Protein AF-A0AA39IX24-F1 (afdb_monomer_lite)

Secondary structure (DSSP, 8-state):
-------GGG---HHHHHHHHH--TTSEEE----S-HHHHHHHHHHHHTT-TT--EEEESS--HHHHHHS--SS--EEEE--S---HHHHHHHHHHHHT-SS--EEE-TT---TT-----------------------------------

pLDDT: mean 70.5, std 15.77, range [39.84, 93.62]

Radius of gyration: 31.94 Å; chains: 1; bounding box: 81×45×79 Å

Foldseek 3Di:
DDPDPDPPPPCPDPVVVVVVQVVCPPLEGEDPPDPDPVCCLPVLL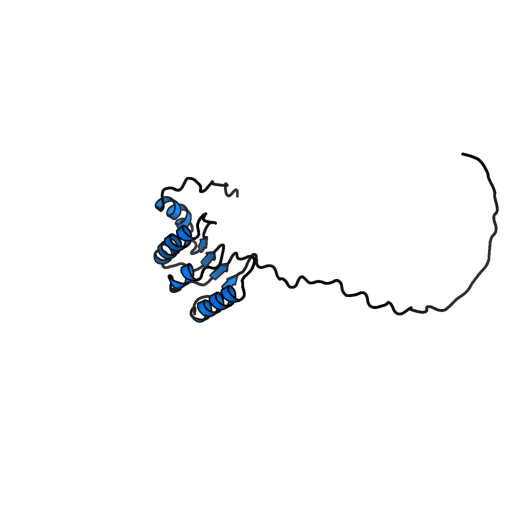VVLVVSLQRAEYEELADDLSSLVSDPDPRHAYYEHQDLDADPVNVVSVVVSVVSPPRHNYYHHPNHDPPVPPPPPPPPDPDDPPDDDDDDDDDDDDDDDDDDDDD

Organism: NCBI:txid47425

Sequence (150 aa):
MLYGDLEMRDVRNPDALWIFLITSLTHTFCVPAWPSAQTRAYLIPRVLVRVDNLRSLTLPSFDLHILRHDSAFGLRHIAVGNTCLSGQTEAELLTWLDGQTNVMSLQFPFLLDDNDDASPPTPLPATPTRTRLLSADSGHLHAYRSHSTP

Structure (mmCIF, N/CA/C/O backbone):
data_AF-A0AA39IX24-F1
#
_entry.id   AF-A0AA39IX24-F1
#
loop_
_atom_site.group_PDB
_atom_site.id
_atom_site.type_symbol
_atom_site.label_atom_id
_atom_site.label_alt_id
_atom_site.label_comp_id
_atom_site.label_asym_id
_atom_site.label_entity_id
_atom_site.label_seq_id
_atom_site.pdbx_PDB_ins_code
_atom_site.Cartn_x
_atom_site.Cartn_y
_atom_site.Cartn_z
_atom_site.occupancy
_atom_site.B_iso_or_equiv
_atom_site.auth_seq_id
_atom_site.auth_comp_id
_atom_site.auth_asym_id
_atom_site.auth_atom_id
_atom_site.pdbx_PDB_model_num
ATOM 1 N N . MET A 1 1 ? 24.951 -5.436 -9.336 1.00 41.00 1 MET A N 1
ATOM 2 C CA . MET A 1 1 ? 23.869 -5.254 -10.327 1.00 41.00 1 MET A CA 1
ATOM 3 C C . MET A 1 1 ? 23.495 -3.785 -10.320 1.00 41.00 1 MET A C 1
ATOM 5 O O . MET A 1 1 ? 23.034 -3.306 -9.296 1.00 41.00 1 MET A O 1
ATOM 9 N N . LEU A 1 2 ? 23.803 -3.067 -11.398 1.00 39.84 2 LEU A N 1
ATOM 10 C CA . LEU A 1 2 ? 23.563 -1.631 -11.536 1.00 39.84 2 LEU A CA 1
ATOM 11 C C . LEU A 1 2 ? 22.116 -1.414 -11.996 1.00 39.84 2 LEU A C 1
ATOM 13 O O . LEU A 1 2 ? 21.795 -1.718 -13.142 1.00 39.84 2 LEU A O 1
ATOM 17 N N . TYR A 1 3 ? 21.249 -0.922 -11.110 1.00 40.16 3 TYR A N 1
ATOM 18 C CA . TYR A 1 3 ? 19.983 -0.317 -11.521 1.00 40.16 3 TYR A CA 1
ATOM 19 C C . TYR A 1 3 ? 20.323 1.089 -12.018 1.00 40.16 3 TYR A C 1
ATOM 21 O O . TYR A 1 3 ? 20.669 1.964 -11.228 1.00 40.16 3 TYR A O 1
ATOM 29 N N . GLY A 1 4 ? 20.361 1.249 -13.340 1.00 43.81 4 GLY A N 1
ATOM 30 C CA . GLY A 1 4 ? 20.637 2.525 -13.985 1.00 43.81 4 GLY A CA 1
ATOM 31 C C . GLY A 1 4 ? 19.548 3.538 -13.657 1.00 43.81 4 GLY A C 1
ATOM 32 O O . GLY A 1 4 ? 18.360 3.247 -13.794 1.00 43.81 4 GLY A O 1
ATOM 33 N N . ASP A 1 5 ? 19.995 4.710 -13.227 1.00 47.16 5 ASP A N 1
ATOM 34 C CA . ASP A 1 5 ? 19.241 5.946 -13.058 1.00 47.16 5 ASP A CA 1
ATOM 35 C C . ASP A 1 5 ? 18.651 6.378 -14.414 1.00 47.16 5 ASP A C 1
ATOM 37 O O . ASP A 1 5 ? 19.246 7.130 -15.181 1.00 47.16 5 ASP A O 1
ATOM 41 N N . LEU A 1 6 ? 17.517 5.780 -14.782 1.00 48.50 6 LEU A N 1
ATOM 42 C CA . LEU A 1 6 ? 16.725 6.171 -15.942 1.00 48.50 6 LEU A CA 1
ATOM 43 C C . LEU A 1 6 ? 15.836 7.337 -15.515 1.00 48.50 6 LEU A C 1
ATOM 45 O O . LEU A 1 6 ? 14.823 7.143 -14.841 1.00 48.50 6 LEU A O 1
ATOM 49 N N . GLU A 1 7 ? 16.221 8.550 -15.915 1.00 51.12 7 GLU A N 1
ATOM 50 C CA . GLU A 1 7 ? 15.395 9.748 -15.778 1.00 51.12 7 GLU A CA 1
ATOM 51 C C . GLU A 1 7 ? 13.989 9.484 -16.346 1.00 51.12 7 GLU A C 1
ATOM 53 O O . GLU A 1 7 ? 13.764 9.467 -17.555 1.00 51.12 7 GLU A O 1
ATOM 58 N N . MET A 1 8 ? 13.001 9.328 -15.459 1.00 53.22 8 MET A N 1
ATOM 59 C CA . MET A 1 8 ? 11.577 9.136 -15.784 1.00 53.22 8 MET A CA 1
ATOM 60 C C . MET A 1 8 ? 10.916 10.358 -16.458 1.00 53.22 8 MET A C 1
ATOM 62 O O . MET A 1 8 ? 9.691 10.424 -16.568 1.00 53.22 8 MET A O 1
ATOM 66 N N . ARG A 1 9 ? 11.692 11.353 -16.899 1.00 52.53 9 ARG A N 1
ATOM 67 C CA . ARG A 1 9 ? 11.169 12.636 -17.388 1.00 52.53 9 ARG A CA 1
ATOM 68 C C . ARG A 1 9 ? 10.554 12.562 -18.785 1.00 52.53 9 ARG A C 1
ATOM 70 O O . ARG A 1 9 ? 9.819 13.475 -19.144 1.00 52.53 9 ARG A O 1
ATOM 77 N N . ASP A 1 10 ? 10.782 11.473 -19.520 1.00 50.34 10 ASP A N 1
ATOM 78 C CA . ASP A 1 10 ? 10.373 11.351 -20.926 1.00 50.34 10 ASP A CA 1
ATOM 79 C C . ASP A 1 10 ? 9.282 10.298 -21.196 1.00 50.34 10 ASP A C 1
ATOM 81 O O . ASP A 1 10 ? 8.996 9.942 -22.342 1.00 50.34 10 ASP A O 1
ATOM 85 N N . VAL A 1 11 ? 8.609 9.787 -20.156 1.00 50.78 11 VAL A N 1
ATOM 86 C CA . VAL A 1 11 ? 7.554 8.778 -20.344 1.00 50.78 11 VAL A CA 1
ATOM 87 C C . VAL A 1 11 ? 6.211 9.446 -20.643 1.00 50.78 11 VAL A C 1
ATOM 89 O O . VAL A 1 11 ? 5.282 9.459 -19.841 1.00 50.78 11 VAL A O 1
ATOM 92 N N . ARG A 1 12 ? 6.103 10.012 -21.849 1.00 57.78 12 ARG A N 1
ATOM 93 C CA . ARG A 1 12 ? 4.846 10.550 -22.403 1.00 57.78 12 ARG A CA 1
ATOM 94 C C . ARG A 1 12 ? 3.854 9.454 -22.809 1.00 57.78 12 ARG A C 1
ATOM 96 O O . ARG A 1 12 ? 2.710 9.757 -23.136 1.00 57.78 12 ARG A O 1
ATOM 103 N N . ASN A 1 13 ? 4.295 8.196 -22.805 1.00 62.28 13 ASN A N 1
ATOM 104 C CA . ASN A 1 13 ? 3.484 7.043 -23.154 1.00 62.28 13 ASN A CA 1
ATOM 105 C C . ASN A 1 13 ? 3.095 6.254 -21.888 1.00 62.28 13 ASN A C 1
ATOM 107 O O . ASN A 1 13 ? 3.950 5.552 -21.337 1.00 62.28 13 ASN A O 1
ATOM 111 N N . PRO A 1 14 ? 1.829 6.318 -21.434 1.00 58.34 14 PRO A N 1
ATOM 112 C CA . PRO A 1 14 ? 1.380 5.556 -20.276 1.00 58.34 14 PRO A CA 1
ATOM 113 C C . PRO A 1 14 ? 1.538 4.047 -20.482 1.00 58.34 14 PRO A C 1
ATOM 115 O O . PRO A 1 14 ? 1.722 3.356 -19.489 1.00 58.34 14 PRO A O 1
ATOM 118 N N . ASP A 1 15 ? 1.554 3.547 -21.725 1.00 55.47 15 ASP A N 1
ATOM 119 C CA . ASP A 1 15 ? 1.726 2.126 -22.054 1.00 55.47 15 ASP A CA 1
ATOM 120 C C . ASP A 1 15 ? 3.161 1.622 -21.809 1.00 55.47 15 ASP A C 1
ATOM 122 O O . ASP A 1 15 ? 3.362 0.461 -21.460 1.00 55.47 15 ASP A O 1
ATOM 126 N N . ALA A 1 16 ? 4.172 2.494 -21.896 1.00 58.00 16 ALA A N 1
ATOM 127 C CA . ALA A 1 16 ? 5.566 2.121 -21.631 1.00 58.00 16 ALA A CA 1
ATOM 128 C C . ALA A 1 16 ? 5.842 1.899 -20.131 1.00 58.00 16 ALA A C 1
ATOM 130 O O . ALA A 1 16 ? 6.659 1.048 -19.774 1.00 58.00 16 ALA A O 1
ATOM 131 N N . LEU A 1 17 ? 5.111 2.596 -19.247 1.00 60.16 17 LEU A N 1
ATOM 132 C CA . LEU A 1 17 ? 5.154 2.356 -17.798 1.00 60.16 17 LEU A CA 1
ATOM 133 C C . LEU A 1 17 ? 4.673 0.946 -17.434 1.00 60.16 17 LEU A C 1
ATOM 135 O O . LEU A 1 17 ? 5.161 0.385 -16.458 1.00 60.16 17 LEU A O 1
ATOM 139 N N . TRP A 1 18 ? 3.779 0.342 -18.228 1.00 54.44 18 TRP A N 1
ATOM 140 C CA . TRP A 1 18 ? 3.316 -1.031 -17.995 1.00 54.44 18 TRP A CA 1
ATOM 141 C C . TRP A 1 18 ? 4.409 -2.067 -18.230 1.00 54.44 18 TRP A C 1
ATOM 143 O O . TRP A 1 18 ? 4.451 -3.068 -17.520 1.00 54.44 18 TRP A O 1
ATOM 153 N N . ILE A 1 19 ? 5.307 -1.834 -19.190 1.00 53.41 19 ILE A N 1
ATOM 154 C CA . ILE A 1 19 ? 6.358 -2.800 -19.536 1.00 53.41 19 ILE A CA 1
ATOM 155 C C . ILE A 1 19 ? 7.349 -2.942 -18.375 1.00 53.41 19 ILE A C 1
ATOM 157 O O . ILE A 1 19 ? 7.743 -4.057 -18.053 1.00 53.41 19 ILE A O 1
ATOM 161 N N . PHE A 1 20 ? 7.672 -1.851 -17.673 1.00 52.66 20 PHE A N 1
ATOM 162 C CA . PHE A 1 20 ? 8.534 -1.903 -16.484 1.00 52.66 20 PHE A CA 1
ATOM 163 C C . PHE A 1 20 ? 7.855 -2.538 -15.258 1.00 52.66 20 PHE A C 1
ATOM 165 O O . PHE A 1 20 ? 8.521 -3.040 -14.357 1.00 52.66 20 PHE A O 1
ATOM 172 N N . LEU A 1 21 ? 6.524 -2.514 -15.226 1.00 55.28 21 LEU A N 1
ATOM 173 C CA . LEU A 1 21 ? 5.701 -2.988 -14.115 1.00 55.28 21 LEU A CA 1
ATOM 174 C C . LEU A 1 21 ? 5.364 -4.484 -14.223 1.00 55.28 21 LEU A C 1
ATOM 176 O O . LEU A 1 21 ? 5.272 -5.170 -13.209 1.00 55.28 21 LEU A O 1
ATOM 180 N N . ILE A 1 22 ? 5.186 -4.991 -15.449 1.00 51.12 22 ILE A N 1
ATOM 181 C CA . ILE A 1 22 ? 4.739 -6.365 -15.736 1.00 51.12 22 ILE A CA 1
ATOM 182 C C . ILE A 1 22 ? 5.909 -7.359 -15.840 1.00 51.12 22 ILE A C 1
ATOM 184 O O . ILE A 1 22 ? 5.704 -8.561 -15.689 1.00 51.12 22 ILE A O 1
ATOM 188 N N . THR A 1 23 ? 7.156 -6.913 -16.033 1.00 46.69 23 THR A N 1
ATOM 189 C CA . THR A 1 23 ? 8.306 -7.840 -16.136 1.00 46.69 23 THR A CA 1
ATOM 190 C C . THR A 1 23 ? 8.620 -8.597 -14.841 1.00 46.69 23 THR A C 1
ATOM 192 O O . THR A 1 23 ? 9.385 -9.562 -14.858 1.00 46.69 23 THR A O 1
ATOM 195 N N . SER A 1 24 ? 8.004 -8.218 -13.723 1.00 49.62 24 SER A N 1
ATOM 196 C CA . SER A 1 24 ? 8.072 -8.954 -12.465 1.00 49.62 24 SER A CA 1
ATOM 197 C C . SER A 1 24 ? 7.052 -10.096 -12.471 1.00 49.62 24 SER A C 1
ATOM 199 O O . SER A 1 24 ? 5.969 -9.984 -11.901 1.00 49.62 24 SER A O 1
ATOM 201 N N . LEU A 1 25 ? 7.418 -11.242 -13.049 1.00 52.19 25 LEU A N 1
ATOM 202 C CA . LEU A 1 25 ? 6.710 -12.538 -12.965 1.00 52.19 25 LEU A CA 1
ATOM 203 C C . LEU A 1 25 ? 6.498 -13.048 -11.504 1.00 52.19 25 LEU A C 1
ATOM 205 O O . LEU A 1 25 ? 6.159 -14.203 -11.263 1.00 52.19 25 LEU A O 1
ATOM 209 N N . THR A 1 26 ? 6.740 -12.216 -10.493 1.00 56.06 26 THR A N 1
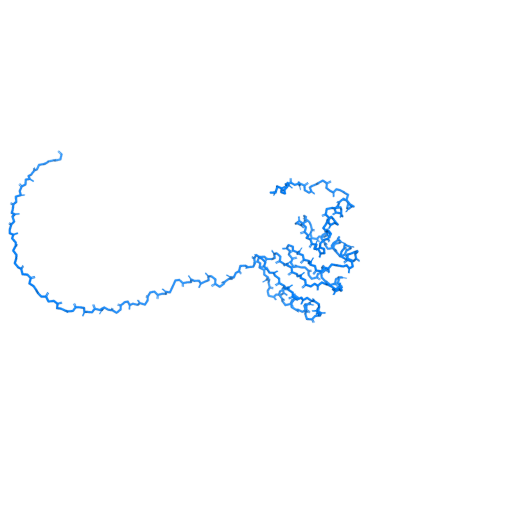ATOM 210 C CA . THR A 1 26 ? 6.945 -12.556 -9.079 1.00 56.06 26 THR A CA 1
ATOM 211 C C . THR A 1 26 ? 5.891 -11.960 -8.142 1.00 56.06 26 THR A C 1
ATOM 213 O O . THR A 1 26 ? 6.156 -11.784 -6.955 1.00 56.06 26 THR A O 1
ATOM 216 N N . HIS A 1 27 ? 4.671 -11.696 -8.628 1.00 69.19 27 HIS A N 1
ATOM 217 C CA . HIS A 1 27 ? 3.517 -11.289 -7.797 1.00 69.19 27 HIS A C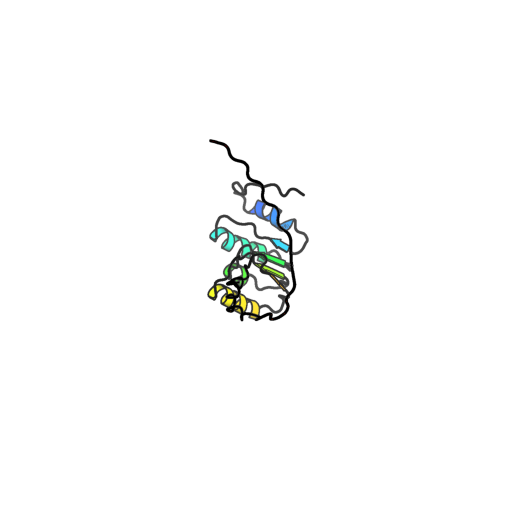A 1
ATOM 218 C C . HIS A 1 27 ? 3.759 -10.031 -6.940 1.00 69.19 27 HIS A C 1
ATOM 220 O O . HIS A 1 27 ? 3.072 -9.823 -5.937 1.00 69.19 27 HIS A O 1
ATOM 226 N N . THR A 1 28 ? 4.759 -9.226 -7.309 1.00 70.94 28 THR A N 1
ATOM 227 C CA . THR A 1 28 ? 5.244 -8.096 -6.521 1.00 70.94 28 THR A CA 1
ATOM 228 C C . THR A 1 28 ? 5.165 -6.836 -7.357 1.00 70.94 28 THR A C 1
ATOM 230 O O . THR A 1 28 ? 5.788 -6.744 -8.414 1.00 70.94 28 THR A O 1
ATOM 233 N N . PHE A 1 29 ? 4.402 -5.869 -6.864 1.00 76.94 29 PHE A N 1
ATOM 234 C CA . PHE A 1 29 ? 4.226 -4.576 -7.498 1.00 76.94 29 PHE A CA 1
ATOM 235 C C . PHE A 1 29 ? 4.947 -3.504 -6.689 1.00 76.94 29 PHE A C 1
ATOM 237 O O . PHE A 1 29 ? 4.609 -3.258 -5.529 1.00 76.94 29 PHE A O 1
ATOM 244 N N . CYS A 1 30 ? 5.937 -2.868 -7.311 1.00 75.38 30 CYS A N 1
ATOM 245 C CA . CYS A 1 30 ? 6.647 -1.733 -6.740 1.00 75.38 30 CYS A CA 1
ATOM 246 C C . CYS A 1 30 ? 6.219 -0.468 -7.477 1.00 75.38 30 CYS A C 1
ATOM 248 O O . CYS A 1 30 ? 6.400 -0.368 -8.690 1.00 75.38 30 CYS A O 1
ATOM 250 N N . VAL A 1 31 ? 5.674 0.502 -6.746 1.00 69.12 31 VAL A N 1
ATOM 251 C CA . VAL A 1 31 ? 5.329 1.814 -7.304 1.00 69.12 31 VAL A CA 1
ATOM 252 C C . VAL A 1 31 ? 6.579 2.699 -7.278 1.00 69.12 31 VAL A C 1
ATOM 254 O O . VAL A 1 31 ? 7.071 2.993 -6.186 1.00 69.12 31 VAL A O 1
ATOM 257 N N . PRO A 1 32 ? 7.108 3.150 -8.435 1.00 69.62 32 PRO A N 1
ATOM 258 C CA . PRO A 1 32 ? 8.188 4.131 -8.446 1.00 69.62 32 PRO A CA 1
ATOM 259 C C . PRO A 1 32 ? 7.749 5.431 -7.754 1.00 69.62 32 PRO A C 1
ATOM 261 O O . PRO A 1 32 ? 6.558 5.729 -7.659 1.00 69.62 32 PRO A O 1
ATOM 264 N N . ALA A 1 33 ? 8.696 6.261 -7.318 1.00 65.44 33 ALA A N 1
ATOM 265 C CA . ALA A 1 33 ? 8.378 7.609 -6.851 1.00 65.44 33 ALA A CA 1
ATOM 266 C C . ALA A 1 33 ? 7.873 8.459 -8.036 1.00 65.44 33 ALA A C 1
ATOM 268 O O . ALA A 1 33 ? 8.658 8.984 -8.821 1.00 65.44 33 ALA A O 1
ATOM 269 N N . TRP A 1 34 ? 6.552 8.526 -8.224 1.00 67.44 34 TRP A N 1
ATOM 270 C CA . TRP A 1 34 ? 5.945 9.260 -9.337 1.00 67.44 34 TRP A CA 1
ATOM 271 C C . TRP A 1 34 ? 5.826 10.750 -9.010 1.00 67.44 34 TRP A C 1
ATOM 273 O O . TRP A 1 34 ? 5.472 11.095 -7.881 1.00 67.44 34 TRP A O 1
ATOM 283 N N . PRO A 1 35 ? 6.048 11.639 -9.995 1.00 64.06 35 PRO A N 1
ATOM 284 C CA . PRO A 1 35 ? 6.168 13.076 -9.756 1.00 64.06 35 PRO A CA 1
ATOM 285 C C . PRO A 1 35 ? 4.860 13.770 -9.350 1.00 64.06 35 PRO A C 1
ATOM 287 O O . PRO A 1 35 ? 4.909 14.896 -8.866 1.00 64.06 35 PRO A O 1
ATOM 290 N N . SER A 1 36 ? 3.689 13.142 -9.526 1.00 77.25 36 SER A N 1
ATOM 291 C CA . SER A 1 36 ? 2.412 13.737 -9.114 1.00 77.25 36 SER A CA 1
ATOM 292 C C . SER A 1 36 ? 1.490 12.737 -8.412 1.00 77.25 36 SER A C 1
ATOM 294 O O . SER A 1 36 ? 1.309 11.601 -8.863 1.00 77.25 36 SER A O 1
ATOM 296 N N . ALA A 1 37 ? 0.857 13.191 -7.325 1.00 70.38 37 ALA A N 1
ATOM 297 C CA . ALA A 1 37 ? -0.176 12.443 -6.607 1.00 70.38 37 ALA A CA 1
ATOM 298 C C . ALA A 1 37 ? -1.386 12.126 -7.502 1.00 70.38 37 ALA A C 1
ATOM 300 O O . ALA A 1 37 ? -1.970 11.051 -7.411 1.00 70.38 37 ALA A O 1
ATOM 301 N N . GLN A 1 38 ? -1.714 13.026 -8.432 1.00 74.81 38 GLN A N 1
ATOM 302 C CA . GLN A 1 38 ? -2.833 12.863 -9.357 1.00 74.81 38 GLN A CA 1
ATOM 303 C C . GLN A 1 38 ? -2.592 11.706 -10.338 1.00 74.81 38 GLN A C 1
ATOM 305 O O . GLN A 1 38 ? -3.481 10.896 -10.599 1.00 74.81 38 GLN A O 1
ATOM 310 N N . THR A 1 39 ? -1.356 11.577 -10.823 1.00 74.62 39 THR A N 1
ATOM 311 C CA . THR A 1 39 ? -0.939 10.482 -11.706 1.00 74.62 39 THR A CA 1
ATOM 312 C C . THR A 1 39 ? -0.967 9.145 -10.958 1.00 74.62 39 THR A C 1
ATOM 314 O O . THR A 1 39 ? -1.428 8.145 -11.509 1.00 74.62 39 THR A O 1
ATOM 317 N N . ARG A 1 40 ? -0.540 9.135 -9.685 1.00 73.62 40 ARG A N 1
ATOM 318 C CA . ARG A 1 40 ? -0.600 7.958 -8.800 1.00 73.62 40 ARG A CA 1
ATOM 319 C C . ARG A 1 40 ? -2.037 7.485 -8.585 1.00 73.62 40 ARG A C 1
ATOM 321 O O . ARG A 1 40 ? -2.335 6.322 -8.841 1.00 73.62 40 ARG A O 1
ATOM 328 N N . ALA A 1 41 ? -2.923 8.395 -8.186 1.00 74.44 41 ALA A N 1
ATOM 329 C CA . ALA A 1 41 ? -4.322 8.087 -7.897 1.00 74.44 41 ALA A CA 1
ATOM 330 C C . ALA A 1 41 ? -5.080 7.539 -9.118 1.00 74.44 41 ALA A C 1
ATOM 332 O O . ALA A 1 41 ? -6.002 6.745 -8.965 1.00 74.44 41 ALA A O 1
ATOM 333 N N . TYR A 1 42 ? -4.691 7.933 -10.335 1.00 77.69 42 TYR A N 1
ATOM 334 C CA . TYR A 1 42 ? -5.348 7.467 -11.556 1.00 77.69 42 TYR A CA 1
ATOM 335 C C . TYR A 1 42 ? -4.799 6.137 -12.087 1.00 77.69 42 TYR A C 1
ATOM 337 O O . TYR A 1 42 ? -5.570 5.275 -12.514 1.00 77.69 42 TYR A O 1
ATOM 345 N N . LEU A 1 43 ? -3.472 5.970 -12.117 1.00 76.88 43 LEU A N 1
ATOM 346 C CA . LEU A 1 43 ? -2.854 4.818 -12.778 1.00 76.88 43 LEU A CA 1
ATOM 347 C C . LEU A 1 43 ? -2.721 3.606 -11.862 1.00 76.88 43 LEU A C 1
ATOM 349 O O . LEU A 1 43 ? -2.886 2.491 -12.347 1.00 76.88 43 LEU A O 1
ATOM 353 N N . ILE A 1 44 ? -2.497 3.791 -10.560 1.00 75.50 44 ILE A N 1
ATOM 354 C CA . ILE A 1 44 ? -2.273 2.655 -9.659 1.00 75.50 44 ILE A CA 1
ATOM 355 C C . ILE A 1 44 ? -3.519 1.759 -9.560 1.00 75.50 44 ILE A C 1
ATOM 357 O O . ILE A 1 44 ? -3.375 0.577 -9.865 1.00 75.50 44 ILE A O 1
ATOM 361 N N . PRO A 1 45 ? -4.740 2.269 -9.288 1.00 75.88 45 PRO A N 1
ATOM 362 C CA . PRO A 1 45 ? -5.928 1.410 -9.234 1.00 75.88 45 PRO A CA 1
ATOM 363 C C . PRO A 1 45 ? -6.193 0.679 -10.555 1.00 75.88 45 PRO A C 1
ATOM 365 O O . PRO A 1 45 ? -6.570 -0.485 -10.588 1.00 75.88 45 PRO A O 1
ATOM 368 N N . ARG A 1 46 ? -5.946 1.342 -11.692 1.00 77.44 46 ARG A N 1
ATOM 369 C CA . ARG A 1 46 ? -6.132 0.729 -13.017 1.00 77.44 46 ARG A CA 1
ATOM 370 C C . ARG A 1 46 ? -5.172 -0.417 -13.283 1.00 77.44 46 ARG A C 1
ATOM 372 O O . ARG A 1 46 ? -5.532 -1.347 -14.002 1.00 77.44 46 ARG A O 1
ATOM 379 N N . VAL A 1 47 ? -3.949 -0.311 -12.774 1.00 75.69 47 VAL A N 1
ATOM 380 C CA . VAL A 1 47 ? -2.968 -1.381 -12.898 1.00 75.69 47 VAL A CA 1
ATOM 381 C C . VAL A 1 47 ? -3.320 -2.522 -11.963 1.00 75.69 47 VAL A C 1
ATOM 383 O O . VAL A 1 47 ? -3.381 -3.657 -12.418 1.00 75.69 47 VAL A O 1
ATOM 386 N N . LEU A 1 48 ? -3.603 -2.219 -10.701 1.00 76.00 48 LEU A N 1
ATOM 387 C CA . LEU A 1 48 ? -3.942 -3.215 -9.692 1.00 76.00 48 LEU A CA 1
ATOM 388 C C . LEU A 1 48 ? -5.157 -4.069 -10.105 1.00 76.00 48 LEU A C 1
ATOM 390 O O . LEU A 1 48 ? -5.057 -5.291 -10.068 1.00 76.00 48 LEU A O 1
ATOM 394 N N . VAL A 1 49 ? -6.206 -3.464 -10.679 1.00 73.56 49 VAL A N 1
ATOM 395 C CA . VAL A 1 49 ? -7.377 -4.188 -11.226 1.00 73.56 49 VAL A CA 1
ATOM 396 C C . VAL A 1 49 ? -7.011 -5.200 -12.322 1.00 73.56 49 VAL A C 1
ATOM 398 O O . VAL A 1 49 ? -7.734 -6.171 -12.542 1.00 73.56 49 VAL A O 1
ATOM 401 N N . ARG A 1 50 ? -5.905 -4.992 -13.047 1.00 74.56 50 ARG A N 1
ATOM 402 C CA . ARG A 1 50 ? -5.436 -5.924 -14.086 1.00 74.56 50 ARG A CA 1
ATOM 403 C C . ARG A 1 50 ? -4.486 -6.998 -13.554 1.00 74.56 50 ARG A C 1
ATOM 405 O O . ARG A 1 50 ? -4.191 -7.930 -14.296 1.00 74.56 50 ARG A O 1
ATOM 412 N N . VAL A 1 51 ? -4.001 -6.873 -12.318 1.00 77.88 51 VAL A N 1
ATOM 413 C CA . VAL A 1 51 ? -3.112 -7.846 -11.671 1.00 77.88 51 VAL A CA 1
ATOM 414 C C . VAL A 1 51 ? -3.928 -8.655 -10.664 1.00 77.88 51 VAL A C 1
ATOM 416 O O . VAL A 1 51 ? -3.807 -8.504 -9.452 1.00 77.88 51 VAL A O 1
ATOM 419 N N . ASP A 1 52 ? -4.754 -9.552 -11.196 1.00 74.75 52 ASP A N 1
ATOM 420 C CA . ASP A 1 52 ? -5.640 -10.466 -10.460 1.00 74.75 52 ASP A CA 1
ATOM 421 C C . ASP A 1 52 ? -4.915 -11.380 -9.454 1.00 74.75 52 ASP A C 1
ATOM 423 O O . ASP A 1 52 ? -5.522 -11.906 -8.525 1.00 74.75 52 ASP A O 1
ATOM 427 N N . ASN A 1 53 ? -3.604 -11.556 -9.620 1.00 78.31 53 ASN A N 1
ATOM 428 C CA . ASN A 1 53 ? -2.765 -12.407 -8.783 1.00 78.31 53 ASN A CA 1
ATOM 429 C C . ASN A 1 53 ? -1.784 -11.618 -7.902 1.00 78.31 53 ASN A C 1
ATOM 431 O O . ASN A 1 53 ? -0.752 -12.155 -7.488 1.00 78.31 53 ASN A O 1
ATOM 435 N N . LEU A 1 54 ? -2.049 -10.341 -7.615 1.00 82.69 54 LEU A N 1
ATOM 436 C CA . LEU A 1 54 ? -1.135 -9.553 -6.795 1.00 82.69 54 LEU A CA 1
ATOM 437 C C . LEU A 1 54 ? -1.101 -10.064 -5.347 1.00 82.69 54 LEU A C 1
ATOM 439 O O . LEU A 1 54 ? -2.099 -10.023 -4.634 1.00 82.69 54 LEU A O 1
ATOM 443 N N . ARG A 1 55 ? 0.075 -10.512 -4.892 1.00 87.94 55 ARG A N 1
ATOM 444 C CA . ARG A 1 55 ? 0.276 -11.002 -3.515 1.00 87.94 55 ARG A CA 1
ATOM 445 C C . ARG A 1 55 ? 1.078 -10.045 -2.651 1.00 87.94 55 ARG A C 1
ATOM 447 O O . ARG A 1 55 ? 0.902 -10.059 -1.435 1.00 87.94 55 ARG A O 1
ATOM 454 N N . SER A 1 56 ? 1.933 -9.236 -3.264 1.00 88.38 56 SER A N 1
ATOM 455 C CA . SER A 1 56 ? 2.830 -8.327 -2.561 1.00 88.38 56 SER A CA 1
ATOM 456 C C . SER A 1 56 ? 2.757 -6.930 -3.166 1.00 88.38 56 SER A C 1
ATOM 458 O O . SER A 1 56 ? 2.985 -6.755 -4.364 1.00 88.38 56 SER A O 1
ATOM 460 N N . LEU A 1 57 ? 2.469 -5.933 -2.335 1.00 86.94 57 LEU A N 1
ATOM 461 C CA . LEU A 1 57 ? 2.377 -4.530 -2.727 1.00 86.94 57 LEU A CA 1
ATOM 462 C C . LEU A 1 57 ? 3.370 -3.698 -1.919 1.00 86.94 57 LEU A C 1
ATOM 464 O O . LEU A 1 57 ? 3.290 -3.651 -0.693 1.00 86.94 57 LEU A O 1
ATOM 468 N N . THR A 1 58 ? 4.265 -3.001 -2.614 1.00 87.75 58 THR A N 1
ATOM 469 C CA . THR A 1 58 ? 5.187 -2.042 -2.002 1.00 87.75 58 THR A CA 1
ATOM 470 C C . THR A 1 58 ? 4.839 -0.637 -2.474 1.00 87.75 58 THR A C 1
ATOM 472 O O . THR A 1 58 ? 4.960 -0.313 -3.660 1.00 87.75 58 THR A O 1
ATOM 475 N N . LEU A 1 59 ? 4.415 0.207 -1.536 1.00 86.50 59 LEU A N 1
ATOM 476 C CA . LEU A 1 59 ? 4.086 1.608 -1.774 1.00 86.50 59 LEU A CA 1
ATOM 477 C C . LEU A 1 59 ? 5.160 2.508 -1.156 1.00 86.50 59 LEU A C 1
ATOM 479 O O . LEU A 1 59 ? 5.550 2.271 -0.017 1.00 86.50 59 LEU A O 1
ATOM 483 N N . PRO A 1 60 ? 5.602 3.578 -1.837 1.00 84.50 60 PRO A N 1
ATOM 484 C CA . PRO A 1 60 ? 6.516 4.555 -1.247 1.00 84.50 60 PRO A CA 1
ATOM 485 C C . PRO A 1 60 ? 5.843 5.366 -0.135 1.00 84.50 60 PRO A C 1
ATOM 487 O O . PRO A 1 60 ? 6.511 5.814 0.786 1.00 84.50 60 PRO A O 1
ATOM 490 N N . SER A 1 61 ? 4.521 5.548 -0.215 1.00 86.69 61 SER A N 1
ATOM 491 C CA . SER A 1 61 ? 3.729 6.149 0.849 1.00 86.69 61 SER A CA 1
ATOM 492 C C . SER A 1 61 ? 2.335 5.524 0.926 1.00 86.69 61 SER A C 1
ATOM 494 O O . SER A 1 61 ? 1.770 5.182 -0.116 1.00 86.69 61 SER A O 1
ATOM 496 N N . PHE A 1 62 ? 1.772 5.413 2.128 1.00 86.81 62 PHE A N 1
ATOM 497 C CA . PHE A 1 62 ? 0.393 5.009 2.360 1.00 86.81 62 PHE A CA 1
ATOM 498 C C . PHE A 1 62 ? -0.552 6.017 1.714 1.00 86.81 62 PHE A C 1
ATOM 500 O O . PHE A 1 62 ? -0.383 7.230 1.848 1.00 86.81 62 PHE A O 1
ATOM 507 N N . ASP A 1 63 ? -1.538 5.487 1.006 1.00 86.62 63 ASP A N 1
ATOM 508 C CA . ASP A 1 63 ? -2.617 6.245 0.400 1.00 86.62 63 ASP A CA 1
ATOM 509 C C . ASP A 1 63 ? -3.853 5.347 0.373 1.00 86.62 63 ASP A C 1
ATOM 511 O O . ASP A 1 63 ? -3.919 4.352 -0.359 1.00 86.62 63 ASP A O 1
ATOM 515 N N . LEU A 1 64 ? -4.831 5.695 1.206 1.00 86.69 64 LEU A N 1
ATOM 516 C CA . LEU A 1 64 ? -6.065 4.938 1.347 1.00 86.69 64 LEU A CA 1
ATOM 517 C C . LEU A 1 64 ? -6.863 4.895 0.038 1.00 86.69 64 LEU A C 1
ATOM 519 O O . LEU A 1 64 ? -7.580 3.925 -0.199 1.00 86.69 64 LEU A O 1
ATOM 523 N N . HIS A 1 65 ? -6.751 5.906 -0.828 1.00 83.00 65 HIS A N 1
ATOM 524 C CA . HIS A 1 65 ? -7.480 5.923 -2.096 1.00 83.00 65 HIS A CA 1
ATOM 525 C C . HIS A 1 65 ? -7.018 4.801 -3.017 1.00 83.00 65 HIS A C 1
ATOM 527 O O . HIS A 1 65 ? -7.846 4.160 -3.657 1.00 83.00 65 HIS A O 1
ATOM 533 N N . ILE A 1 66 ? -5.718 4.511 -3.028 1.00 80.44 66 ILE A N 1
ATOM 534 C CA . ILE A 1 66 ? -5.162 3.392 -3.791 1.00 80.44 66 ILE A CA 1
ATOM 535 C C . ILE A 1 66 ? -5.732 2.069 -3.269 1.00 80.44 66 ILE A C 1
ATOM 537 O O . ILE A 1 66 ? -6.185 1.235 -4.046 1.00 80.44 66 ILE A O 1
ATOM 541 N N . LEU A 1 67 ? -5.749 1.903 -1.947 1.00 81.88 67 LEU A N 1
ATOM 542 C CA . LEU A 1 67 ? -6.132 0.652 -1.294 1.00 81.88 67 LEU A CA 1
ATOM 543 C C . LEU A 1 67 ? -7.650 0.423 -1.214 1.00 81.88 67 LEU A C 1
ATOM 545 O O . LEU A 1 67 ? -8.095 -0.711 -1.071 1.00 81.88 67 LEU A O 1
ATOM 549 N N . ARG A 1 68 ? -8.470 1.478 -1.288 1.00 81.62 68 ARG A N 1
ATOM 550 C CA . ARG A 1 68 ? -9.941 1.367 -1.291 1.00 81.62 68 ARG A CA 1
ATOM 551 C C . ARG A 1 68 ? -10.500 0.855 -2.610 1.00 81.62 68 ARG A C 1
ATOM 553 O O . ARG A 1 68 ? -11.580 0.270 -2.610 1.00 81.62 68 ARG A O 1
ATOM 560 N N . HIS A 1 69 ? -9.821 1.135 -3.719 1.00 73.75 69 HIS A N 1
ATOM 561 C CA . HIS A 1 69 ? -10.301 0.746 -5.042 1.00 73.75 69 HIS A CA 1
ATOM 562 C C . HIS A 1 69 ? -10.007 -0.717 -5.370 1.00 73.75 69 HIS A C 1
ATOM 564 O O . HIS A 1 69 ? -10.791 -1.330 -6.092 1.00 73.75 69 HIS A O 1
ATOM 570 N N . ASP A 1 70 ? -8.962 -1.289 -4.776 1.00 67.31 70 ASP A N 1
ATOM 571 C CA . ASP A 1 70 ? -8.667 -2.711 -4.876 1.00 67.31 70 ASP A CA 1
ATOM 572 C C . ASP A 1 70 ? -9.132 -3.437 -3.624 1.00 67.31 70 ASP A C 1
ATOM 574 O O . ASP A 1 70 ? -8.465 -3.475 -2.592 1.00 67.31 70 ASP A O 1
ATOM 578 N N . SER A 1 71 ? -10.318 -4.035 -3.731 1.00 59.19 71 SER A N 1
ATOM 579 C CA . SER A 1 71 ? -10.749 -5.057 -2.785 1.00 59.19 71 SER A CA 1
ATOM 580 C C . SER A 1 71 ? -9.709 -6.177 -2.837 1.00 59.19 71 SER A C 1
ATOM 582 O O . SER A 1 71 ? -9.517 -6.774 -3.895 1.00 59.19 71 SER A O 1
ATOM 584 N N . ALA A 1 72 ? -8.966 -6.390 -1.746 1.00 60.69 72 ALA A N 1
ATOM 585 C CA . ALA A 1 72 ? -7.760 -7.211 -1.723 1.00 60.69 72 ALA A CA 1
ATOM 586 C C . ALA A 1 72 ? -8.060 -8.707 -1.922 1.00 60.69 72 ALA A C 1
ATOM 588 O O . ALA A 1 72 ? -8.008 -9.527 -0.998 1.00 60.69 72 ALA A O 1
ATOM 589 N N . PHE A 1 73 ? -8.341 -9.097 -3.158 1.00 64.12 73 PHE A N 1
ATOM 590 C CA . PHE A 1 73 ? -8.390 -10.492 -3.548 1.00 64.12 73 PHE A CA 1
ATOM 591 C C . PHE A 1 73 ? -6.953 -10.989 -3.703 1.00 64.12 73 PHE A C 1
ATOM 593 O O . PHE A 1 73 ? -6.335 -10.878 -4.752 1.00 64.12 73 PHE A O 1
ATOM 600 N N . GLY A 1 74 ? -6.404 -11.519 -2.609 1.00 79.44 74 GLY A N 1
ATOM 601 C CA . GLY A 1 74 ? -5.142 -12.260 -2.619 1.00 79.44 74 GLY A CA 1
ATOM 602 C C . GLY A 1 74 ? -3.895 -11.494 -2.180 1.00 79.44 74 GLY A C 1
ATOM 603 O O . GLY A 1 74 ? -2.831 -12.116 -2.112 1.00 79.44 74 GLY A O 1
ATOM 604 N N . LEU A 1 75 ? -4.010 -10.212 -1.814 1.00 87.25 75 LEU A N 1
ATOM 605 C CA . LEU A 1 75 ? -2.896 -9.461 -1.235 1.00 87.25 75 LEU A CA 1
ATOM 606 C C . LEU A 1 75 ? -2.519 -10.053 0.132 1.00 87.25 75 LEU A C 1
ATOM 608 O O . LEU A 1 75 ? -3.361 -10.164 1.020 1.00 87.25 75 LEU A O 1
ATOM 612 N N . ARG A 1 76 ? -1.252 -10.437 0.295 1.00 91.25 76 ARG A N 1
ATOM 613 C CA . ARG A 1 76 ? -0.709 -11.077 1.505 1.00 91.25 76 ARG A CA 1
ATOM 614 C C . ARG A 1 76 ? 0.361 -10.242 2.186 1.00 91.25 76 ARG A C 1
ATOM 616 O O . ARG A 1 76 ? 0.486 -10.304 3.406 1.00 91.25 76 ARG A O 1
ATOM 623 N N . HIS A 1 77 ? 1.133 -9.486 1.414 1.00 91.25 77 HIS A N 1
ATOM 624 C CA . HIS A 1 77 ? 2.263 -8.714 1.912 1.00 91.25 77 HIS A CA 1
ATOM 625 C C . HIS A 1 77 ? 2.125 -7.258 1.489 1.00 91.25 77 HIS A C 1
ATOM 627 O O . HIS A 1 77 ? 1.914 -6.962 0.312 1.00 91.2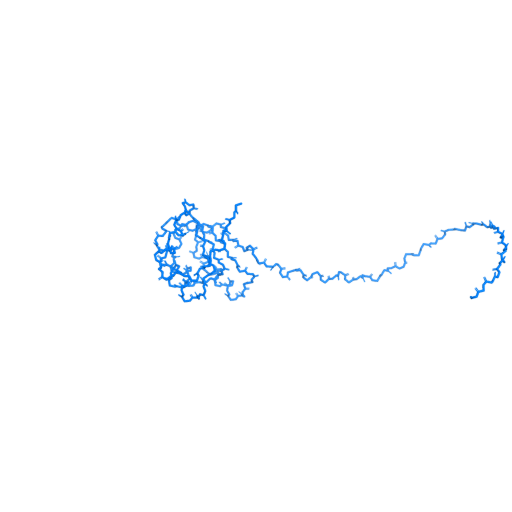5 77 HIS A O 1
ATOM 633 N N . ILE A 1 78 ? 2.269 -6.353 2.448 1.00 90.56 78 ILE A N 1
ATOM 634 C CA . ILE A 1 78 ? 2.229 -4.914 2.217 1.00 90.56 78 ILE A CA 1
ATOM 635 C C . ILE A 1 78 ? 3.478 -4.303 2.827 1.00 90.56 78 ILE A C 1
ATOM 637 O O . ILE A 1 78 ? 3.752 -4.495 4.009 1.00 90.56 78 ILE A O 1
ATOM 641 N N . ALA A 1 79 ? 4.220 -3.550 2.028 1.00 92.12 79 ALA A N 1
ATOM 642 C CA . ALA A 1 79 ? 5.319 -2.727 2.500 1.00 92.12 79 ALA A CA 1
ATOM 643 C C . ALA A 1 79 ? 4.998 -1.257 2.224 1.00 92.12 79 ALA A C 1
ATOM 645 O O . ALA A 1 79 ? 4.705 -0.873 1.091 1.00 92.12 79 ALA A O 1
ATOM 646 N N . VAL A 1 80 ? 5.048 -0.435 3.267 1.00 91.19 80 VAL A N 1
ATOM 647 C CA . VAL A 1 80 ? 4.761 0.997 3.197 1.00 91.19 80 VAL A CA 1
ATOM 648 C C . VAL A 1 80 ? 6.034 1.759 3.531 1.00 91.19 80 VAL A C 1
ATOM 650 O O . VAL A 1 80 ? 6.506 1.745 4.661 1.00 91.19 80 VAL A O 1
ATOM 653 N N . GLY A 1 81 ? 6.576 2.461 2.544 1.00 88.44 81 GLY A N 1
ATOM 654 C CA . GLY A 1 81 ? 7.808 3.235 2.643 1.00 88.44 81 GLY A CA 1
ATOM 655 C C . GLY A 1 81 ? 7.686 4.567 3.393 1.00 88.44 81 GLY A C 1
ATOM 656 O O . GLY A 1 81 ? 8.558 5.419 3.248 1.00 88.44 81 GLY A O 1
ATOM 657 N N . ASN A 1 82 ? 6.623 4.772 4.174 1.00 86.19 82 ASN A N 1
ATOM 658 C CA . ASN A 1 82 ? 6.504 5.953 5.022 1.00 86.19 82 ASN A CA 1
ATOM 659 C C . ASN A 1 82 ? 7.647 5.988 6.034 1.00 86.19 82 ASN A C 1
ATOM 661 O O . ASN A 1 82 ? 7.914 4.999 6.712 1.00 86.19 82 ASN A O 1
ATOM 665 N N . THR A 1 83 ? 8.254 7.161 6.184 1.00 83.19 83 THR A N 1
ATOM 666 C CA . THR A 1 83 ? 9.190 7.445 7.277 1.00 83.19 83 THR A CA 1
ATOM 667 C C . THR A 1 83 ? 8.467 7.763 8.583 1.00 83.19 83 THR A C 1
ATOM 669 O O . THR A 1 83 ? 8.995 7.525 9.662 1.00 83.19 83 THR A O 1
ATOM 672 N N . CYS A 1 84 ? 7.246 8.290 8.481 1.00 84.56 84 CYS A N 1
ATOM 673 C CA . CYS A 1 84 ? 6.370 8.613 9.596 1.00 84.56 84 CYS A CA 1
ATOM 674 C C . CYS A 1 84 ? 4.907 8.408 9.168 1.00 84.56 84 CYS A C 1
ATOM 676 O O . CYS A 1 84 ? 4.533 8.684 8.017 1.00 84.56 84 CYS A O 1
ATOM 678 N N . LEU A 1 85 ? 4.080 7.911 10.084 1.00 85.06 85 LEU A N 1
ATOM 679 C CA . LEU A 1 85 ? 2.629 7.864 9.939 1.00 85.06 85 LEU A CA 1
ATOM 680 C C . LEU A 1 85 ? 2.029 8.897 10.884 1.00 85.06 85 LEU A C 1
ATOM 682 O O . LEU A 1 85 ? 2.346 8.916 12.068 1.00 85.06 85 LEU A O 1
ATOM 686 N N . SER A 1 86 ? 1.148 9.756 10.371 1.00 89.88 86 SER A N 1
ATOM 687 C CA . SER A 1 86 ? 0.322 10.564 11.268 1.00 89.88 86 SER A CA 1
ATOM 688 C C . SER A 1 86 ? -0.677 9.650 11.983 1.00 89.88 86 SER A C 1
ATOM 690 O O . SER A 1 86 ? -1.126 8.673 11.384 1.00 89.88 86 SER A O 1
ATOM 692 N N . GLY A 1 87 ? -1.092 9.986 13.209 1.00 91.31 87 GLY A N 1
ATOM 693 C CA . GLY A 1 87 ? -2.093 9.183 13.929 1.00 91.31 87 GLY A CA 1
ATOM 694 C C . GLY A 1 87 ? -3.404 9.001 13.145 1.00 91.31 87 GLY A C 1
ATOM 695 O O . GLY A 1 87 ? -4.042 7.956 13.228 1.00 91.31 87 GLY A O 1
ATOM 696 N N . GLN A 1 88 ? -3.768 9.975 12.300 1.00 92.56 88 GLN A N 1
ATOM 697 C CA . GLN A 1 88 ? -4.897 9.855 11.373 1.00 92.56 88 GLN A CA 1
ATOM 698 C C . GLN A 1 88 ? -4.640 8.797 10.289 1.00 92.56 88 GLN A C 1
ATOM 700 O O . GLN A 1 88 ? -5.484 7.943 10.033 1.00 92.56 88 GLN A O 1
ATOM 705 N N . THR A 1 89 ? -3.468 8.845 9.654 1.00 88.69 89 THR A N 1
ATOM 706 C CA . THR A 1 89 ? -3.060 7.894 8.609 1.00 88.69 89 THR A CA 1
ATOM 707 C C . THR A 1 89 ? -2.944 6.473 9.156 1.00 88.69 89 THR A C 1
ATOM 709 O O . THR A 1 89 ? -3.341 5.518 8.493 1.00 88.69 89 THR A O 1
ATOM 712 N N . GLU A 1 90 ? -2.424 6.330 10.372 1.00 91.44 90 GLU A N 1
ATOM 713 C CA . GLU A 1 90 ? -2.353 5.058 11.084 1.00 91.44 90 GLU A CA 1
ATOM 714 C C . GLU A 1 90 ? -3.754 4.494 11.353 1.00 91.44 90 GLU A C 1
ATOM 716 O O . GLU A 1 90 ? -4.028 3.349 10.998 1.00 91.44 90 GLU A O 1
ATOM 721 N N . ALA A 1 91 ? -4.672 5.306 11.889 1.00 93.00 91 ALA A N 1
ATOM 722 C CA . ALA A 1 91 ? -6.053 4.888 12.125 1.00 93.00 91 ALA A CA 1
ATOM 723 C C . ALA A 1 91 ? -6.758 4.454 10.828 1.00 93.00 91 ALA A C 1
ATOM 725 O O . ALA A 1 91 ? -7.481 3.455 10.813 1.00 93.00 91 ALA A O 1
ATOM 726 N N . GLU A 1 92 ? -6.528 5.166 9.723 1.00 92.94 92 GLU A N 1
ATOM 727 C CA . GLU A 1 92 ? -7.048 4.803 8.401 1.00 92.94 92 GLU A CA 1
ATOM 728 C C . GLU A 1 92 ? -6.482 3.476 7.888 1.00 92.94 92 GLU A C 1
ATOM 730 O O . GLU A 1 92 ? -7.237 2.649 7.371 1.00 92.94 92 GLU A O 1
ATOM 735 N N . LEU A 1 93 ? -5.176 3.251 8.050 1.00 90.69 93 LEU A N 1
ATOM 736 C CA . LEU A 1 93 ? -4.523 1.994 7.692 1.00 90.69 93 LEU A CA 1
ATOM 737 C C . LEU A 1 93 ? -5.075 0.827 8.516 1.00 90.69 93 LEU A C 1
ATOM 739 O O . LEU A 1 93 ? -5.429 -0.199 7.940 1.00 90.69 93 LEU A O 1
ATOM 743 N N . LEU A 1 94 ? -5.199 0.990 9.834 1.00 91.81 94 LEU A N 1
ATOM 744 C CA . LEU A 1 94 ? -5.758 -0.028 10.726 1.00 91.81 94 LEU A CA 1
ATOM 745 C C . LEU A 1 94 ? -7.222 -0.334 10.389 1.00 91.81 94 LEU A C 1
ATOM 747 O O . LEU A 1 94 ? -7.596 -1.498 10.291 1.00 91.81 94 LEU A O 1
ATOM 751 N N . THR A 1 95 ? -8.029 0.697 10.128 1.00 92.62 95 THR A N 1
ATOM 752 C CA . THR A 1 95 ? -9.432 0.533 9.706 1.00 92.62 95 THR A CA 1
ATOM 753 C C . THR A 1 95 ? -9.530 -0.214 8.379 1.00 92.62 95 THR A C 1
ATOM 755 O O . THR A 1 95 ? -10.409 -1.050 8.190 1.00 92.62 95 THR A O 1
ATOM 758 N N . TRP A 1 96 ? -8.635 0.076 7.434 1.00 90.75 96 TRP A N 1
ATOM 759 C CA . TRP A 1 96 ? -8.602 -0.642 6.165 1.00 90.75 96 TRP A CA 1
ATOM 760 C C . TRP A 1 96 ? -8.178 -2.107 6.348 1.00 90.75 96 TRP A C 1
ATOM 762 O O . TRP A 1 96 ? -8.806 -2.982 5.747 1.00 90.75 96 TRP A O 1
ATOM 772 N N . LEU A 1 97 ? -7.169 -2.370 7.190 1.00 90.75 97 LEU A N 1
ATOM 773 C CA . LEU A 1 97 ? -6.671 -3.713 7.518 1.00 90.75 97 LEU A CA 1
ATOM 774 C C . LEU A 1 97 ? -7.715 -4.582 8.218 1.00 90.75 97 LEU A C 1
ATOM 776 O O . LEU A 1 97 ? -7.755 -5.777 7.947 1.00 90.75 97 LEU A O 1
ATOM 780 N N . ASP A 1 98 ? -8.576 -4.001 9.054 1.00 90.69 98 ASP A N 1
ATOM 781 C CA . ASP A 1 98 ? -9.680 -4.717 9.712 1.00 90.69 98 ASP A CA 1
ATOM 782 C C . ASP A 1 98 ? -10.610 -5.402 8.689 1.00 90.69 98 ASP A C 1
ATOM 784 O O . ASP A 1 98 ? -11.101 -6.509 8.899 1.00 90.69 98 ASP A O 1
ATOM 788 N N . GLY A 1 99 ? -10.767 -4.791 7.510 1.00 88.06 99 GLY A N 1
ATOM 789 C CA . GLY A 1 99 ? -11.504 -5.369 6.386 1.00 88.06 99 GLY A CA 1
ATOM 790 C C . GLY A 1 99 ? -10.722 -6.379 5.535 1.00 88.06 99 GLY A C 1
ATOM 791 O O . GLY A 1 99 ? -11.309 -6.971 4.628 1.00 88.06 99 GLY A O 1
ATOM 792 N N . GLN A 1 100 ? -9.420 -6.579 5.775 1.00 88.69 100 GLN A N 1
ATOM 793 C CA . GLN A 1 100 ? -8.561 -7.442 4.959 1.00 88.69 100 GLN A CA 1
ATOM 794 C C . GLN A 1 100 ? -8.226 -8.757 5.670 1.00 88.69 100 GLN A C 1
ATOM 796 O O . GLN A 1 100 ? -7.292 -8.847 6.460 1.00 88.69 100 GLN A O 1
ATOM 801 N N . THR A 1 101 ? -8.908 -9.841 5.304 1.00 88.19 101 THR A N 1
ATOM 802 C CA . THR A 1 101 ? -8.658 -11.173 5.892 1.00 88.19 101 THR A CA 1
ATOM 803 C C . THR A 1 101 ? -7.417 -11.882 5.339 1.00 88.19 101 THR A C 1
ATOM 805 O O . THR A 1 101 ? -6.963 -12.871 5.911 1.00 88.19 101 THR A O 1
ATOM 808 N N . ASN A 1 102 ? -6.865 -11.404 4.221 1.00 89.62 102 ASN A N 1
ATOM 809 C CA . ASN A 1 102 ? -5.784 -12.081 3.496 1.00 89.62 102 ASN A CA 1
ATOM 810 C C . ASN A 1 102 ? -4.382 -11.529 3.796 1.00 89.62 102 ASN A C 1
ATOM 812 O O . ASN A 1 102 ? -3.392 -12.183 3.458 1.00 89.62 102 ASN A O 1
ATOM 816 N N . VAL A 1 103 ? -4.280 -10.347 4.413 1.00 90.56 103 VAL A N 1
ATOM 817 C CA . VAL A 1 103 ? -2.996 -9.682 4.673 1.00 90.56 103 VAL A CA 1
ATOM 818 C C . VAL A 1 103 ? -2.299 -10.378 5.840 1.00 90.56 103 VAL A C 1
ATOM 820 O O . VAL A 1 103 ? -2.778 -10.371 6.967 1.00 90.56 103 VAL A O 1
ATOM 823 N N . MET A 1 104 ? -1.152 -10.993 5.563 1.00 91.94 104 MET A N 1
ATOM 824 C CA . MET A 1 104 ? -0.357 -11.755 6.533 1.00 91.94 104 MET A CA 1
ATOM 825 C C . MET A 1 104 ? 0.870 -10.985 7.025 1.00 91.94 104 MET A C 1
ATOM 827 O O . MET A 1 104 ? 1.462 -11.349 8.037 1.00 91.94 104 MET A O 1
ATOM 831 N N . SER A 1 105 ? 1.302 -9.958 6.292 1.00 93.62 105 SER A N 1
ATOM 832 C CA . SER A 1 105 ? 2.504 -9.194 6.612 1.00 93.62 105 SER A CA 1
ATOM 833 C C . SER A 1 105 ? 2.335 -7.727 6.241 1.00 93.62 105 SER A C 1
ATOM 835 O O . SER A 1 105 ? 1.969 -7.406 5.110 1.00 93.62 105 SER A O 1
ATOM 837 N N . LEU A 1 106 ? 2.656 -6.858 7.197 1.00 92.38 106 LEU A N 1
ATOM 838 C CA . LEU A 1 106 ? 2.755 -5.414 7.039 1.00 92.38 106 LEU A CA 1
ATOM 839 C C . LEU A 1 106 ? 4.164 -4.987 7.462 1.00 92.38 106 LEU A C 1
ATOM 841 O O . LEU A 1 106 ? 4.624 -5.373 8.536 1.00 92.38 106 LEU A O 1
ATOM 845 N N . GLN A 1 107 ? 4.857 -4.231 6.616 1.00 93.38 107 GLN A N 1
ATOM 846 C CA . GLN A 1 107 ? 6.225 -3.777 6.861 1.00 93.38 107 GLN A CA 1
ATOM 847 C C . GLN A 1 107 ? 6.348 -2.269 6.664 1.00 93.38 107 GLN A C 1
ATOM 849 O O . GLN A 1 107 ? 5.812 -1.715 5.704 1.00 93.38 107 GLN A O 1
ATOM 854 N N . PHE A 1 108 ? 7.135 -1.634 7.530 1.00 91.44 108 PHE A N 1
ATOM 855 C CA . PHE A 1 108 ? 7.486 -0.220 7.442 1.00 91.44 108 PHE A CA 1
ATOM 856 C C . PHE A 1 108 ? 9.011 -0.067 7.436 1.00 91.44 108 PHE A C 1
ATOM 858 O O . PHE A 1 108 ? 9.611 0.173 8.479 1.00 91.44 108 PHE A O 1
ATOM 865 N N . PRO A 1 109 ? 9.673 -0.255 6.282 1.00 83.94 109 PRO A N 1
ATOM 866 C CA . PRO A 1 109 ? 11.134 -0.326 6.215 1.00 83.94 109 PRO A CA 1
ATOM 867 C C . PRO A 1 109 ? 11.862 0.963 6.625 1.00 83.94 109 PRO A C 1
ATOM 869 O O . PRO A 1 109 ? 13.059 0.906 6.887 1.00 83.94 109 PRO A O 1
ATOM 872 N N . PHE A 1 110 ? 11.175 2.109 6.662 1.00 84.06 110 PHE A N 1
ATOM 873 C CA . PHE A 1 110 ? 11.783 3.410 6.966 1.00 84.06 110 PHE A CA 1
ATOM 874 C C . PHE A 1 110 ? 11.179 4.104 8.188 1.00 84.06 110 PHE A C 1
ATOM 876 O O . PHE A 1 110 ? 11.507 5.265 8.431 1.00 84.06 110 PHE A O 1
ATOM 883 N N . LEU A 1 111 ? 10.286 3.439 8.925 1.00 82.00 111 LEU A N 1
ATOM 884 C CA . LEU A 1 111 ? 9.662 4.041 10.097 1.00 82.00 111 LEU A CA 1
ATOM 885 C C . LEU A 1 111 ? 10.707 4.135 11.206 1.00 82.00 111 LEU A C 1
ATOM 887 O O . LEU A 1 111 ? 11.197 3.118 11.693 1.00 82.00 111 LEU A O 1
ATOM 891 N N . LEU A 1 112 ? 11.096 5.366 11.529 1.00 77.25 112 LEU A N 1
ATOM 892 C CA . LEU A 1 112 ? 12.011 5.642 12.627 1.00 77.25 112 LEU A CA 1
ATOM 893 C C . LEU A 1 112 ? 11.272 5.363 13.937 1.00 77.25 112 LEU A C 1
ATOM 895 O O . LEU A 1 112 ? 10.152 5.838 14.125 1.00 77.25 112 LEU A O 1
ATOM 899 N N . ASP A 1 113 ? 11.889 4.576 14.815 1.00 70.19 113 ASP A N 1
ATOM 900 C CA . ASP A 1 113 ? 11.407 4.423 16.181 1.00 70.19 113 ASP A CA 1
ATOM 901 C C . ASP A 1 113 ? 11.731 5.730 16.913 1.00 70.19 113 ASP A C 1
ATOM 903 O O . ASP A 1 113 ? 12.885 6.003 17.235 1.00 70.19 113 ASP A O 1
ATOM 907 N N . ASP A 1 114 ? 10.723 6.578 17.124 1.00 65.31 114 ASP A N 1
ATOM 908 C CA . ASP A 1 114 ? 10.859 7.873 17.819 1.00 65.31 114 ASP A CA 1
ATOM 909 C C . ASP A 1 114 ? 11.228 7.695 19.313 1.00 65.31 114 ASP A C 1
ATOM 911 O O . ASP A 1 114 ? 11.323 8.647 20.081 1.00 65.31 114 ASP A O 1
ATOM 915 N N . ASN A 1 115 ? 11.444 6.448 19.742 1.00 61.88 115 ASN A N 1
ATOM 916 C CA . ASN A 1 115 ? 11.847 6.054 21.083 1.00 61.88 115 ASN A CA 1
ATOM 917 C C . ASN A 1 115 ? 13.365 6.182 21.342 1.00 61.88 115 ASN A C 1
ATOM 919 O O . ASN A 1 115 ? 13.843 5.786 22.404 1.00 61.88 115 ASN A O 1
ATOM 923 N N . ASP A 1 116 ? 14.120 6.772 20.411 1.00 59.88 116 ASP A N 1
ATOM 924 C CA . ASP A 1 116 ? 15.513 7.199 20.615 1.00 59.88 116 ASP A CA 1
ATOM 925 C C . ASP A 1 116 ? 15.620 8.524 21.410 1.00 59.88 116 ASP A C 1
ATOM 927 O O . ASP A 1 116 ? 16.643 9.212 21.368 1.00 59.88 116 ASP A O 1
ATOM 931 N N . ASP A 1 117 ? 14.616 8.860 22.236 1.00 59.53 117 ASP A N 1
ATOM 932 C CA . ASP A 1 117 ? 14.807 9.723 23.414 1.00 59.53 117 ASP A CA 1
ATOM 933 C C . ASP A 1 117 ? 15.562 8.942 24.503 1.00 59.53 117 ASP A C 1
ATOM 935 O O . ASP A 1 117 ? 15.152 8.802 25.658 1.00 59.53 117 ASP A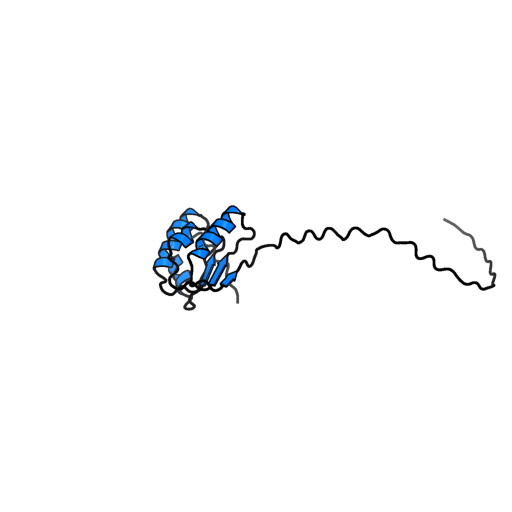 O 1
ATOM 939 N N . ALA A 1 118 ? 16.736 8.435 24.127 1.00 63.12 118 ALA A N 1
ATOM 940 C CA . ALA A 1 118 ? 17.818 8.169 25.048 1.00 63.12 118 ALA A CA 1
ATOM 941 C C . ALA A 1 118 ? 18.354 9.520 25.539 1.00 63.12 118 ALA A C 1
ATOM 943 O O . ALA A 1 118 ? 19.510 9.884 25.309 1.00 63.12 118 ALA A O 1
ATOM 944 N N . SER A 1 119 ? 17.516 10.269 26.260 1.00 63.84 119 SER A N 1
ATOM 945 C CA . SER A 1 119 ? 18.014 11.189 27.266 1.00 63.84 119 SER A CA 1
ATOM 946 C C . SER A 1 119 ? 19.033 10.392 28.091 1.00 63.84 119 SER A C 1
ATOM 948 O O . SER A 1 119 ? 18.679 9.337 28.633 1.00 63.84 119 SER A O 1
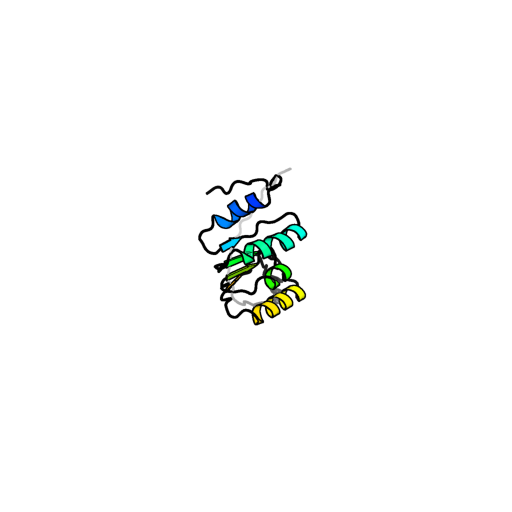ATOM 950 N N . PRO A 1 120 ? 20.317 10.801 28.126 1.00 69.62 120 PRO A N 1
ATOM 951 C CA . PRO A 1 120 ? 21.331 10.050 28.849 1.00 69.62 120 PRO A CA 1
ATOM 952 C C . PRO A 1 120 ? 20.827 9.856 30.280 1.00 69.62 120 PRO A C 1
ATOM 954 O O . PRO A 1 120 ? 20.285 10.814 30.842 1.00 69.62 120 PRO A O 1
ATOM 957 N N . PRO A 1 121 ? 20.959 8.653 30.874 1.00 65.44 121 PRO A N 1
ATOM 958 C CA . PRO A 1 121 ? 20.516 8.434 32.240 1.00 65.44 121 PRO A CA 1
ATOM 959 C C . PRO A 1 121 ? 21.167 9.515 33.090 1.00 65.44 121 PRO A C 1
ATOM 961 O O . PRO A 1 121 ? 22.396 9.592 33.147 1.00 65.44 121 PRO A O 1
ATOM 964 N N . THR A 1 122 ? 20.349 10.393 33.675 1.00 68.12 122 THR A N 1
ATOM 965 C CA . THR A 1 122 ? 20.820 11.470 34.539 1.00 68.12 122 THR A CA 1
ATOM 966 C C . THR A 1 122 ? 21.780 10.832 35.538 1.00 68.12 122 THR A C 1
ATOM 968 O O . THR A 1 122 ? 21.345 9.950 36.286 1.00 68.12 122 THR A O 1
ATOM 971 N N . PRO A 1 123 ? 23.083 11.169 35.526 1.00 62.03 123 PRO A N 1
ATOM 972 C CA . PRO A 1 123 ? 24.037 10.499 36.390 1.00 62.03 123 PRO A CA 1
ATOM 973 C C . PRO A 1 123 ? 23.604 10.746 37.833 1.00 62.03 123 PRO A C 1
ATOM 975 O O . PRO A 1 123 ? 23.595 11.882 38.309 1.00 62.03 123 PRO A O 1
ATOM 978 N N . LEU A 1 124 ? 23.180 9.677 38.512 1.00 69.25 124 LEU A N 1
ATOM 979 C CA . LEU A 1 124 ? 22.858 9.714 39.932 1.00 69.25 124 LEU A CA 1
ATOM 980 C C . LEU A 1 124 ? 24.071 10.290 40.681 1.00 69.25 124 LEU A C 1
ATOM 982 O O . LEU A 1 124 ? 25.205 9.924 40.355 1.00 69.25 124 LEU A O 1
ATOM 986 N N . PRO A 1 125 ? 23.874 11.175 41.675 1.00 56.12 125 PRO A N 1
ATOM 987 C CA . PRO A 1 125 ? 24.982 11.721 42.445 1.00 56.12 125 PRO A CA 1
ATOM 988 C C . PRO A 1 125 ? 25.745 10.562 43.091 1.00 56.12 125 PRO A C 1
ATOM 990 O O . PRO A 1 125 ? 25.211 9.834 43.931 1.00 56.12 125 PRO A O 1
ATOM 993 N N . ALA A 1 126 ? 26.989 10.365 42.652 1.00 51.44 126 ALA A N 1
ATOM 994 C CA . ALA A 1 126 ? 27.849 9.303 43.139 1.00 51.44 126 ALA A CA 1
ATOM 995 C C . ALA A 1 126 ? 27.966 9.412 44.663 1.00 51.44 126 ALA A C 1
ATOM 997 O O . ALA A 1 126 ? 28.457 10.405 45.203 1.00 51.44 126 ALA A O 1
ATOM 998 N N . THR A 1 127 ? 27.492 8.383 45.364 1.00 60.19 127 THR A N 1
ATOM 999 C CA . THR A 1 127 ? 27.700 8.258 46.804 1.00 60.19 127 THR A CA 1
ATOM 1000 C C . THR A 1 127 ? 29.209 8.166 47.043 1.00 60.19 127 THR A C 1
ATOM 1002 O O . THR A 1 127 ? 29.856 7.296 46.450 1.00 60.19 127 THR A O 1
ATOM 1005 N N . PRO A 1 128 ? 29.811 9.038 47.871 1.00 52.03 128 PRO A N 1
ATOM 1006 C CA . PRO A 1 128 ? 31.242 8.991 48.115 1.00 52.03 128 PRO A CA 1
ATOM 1007 C C . PRO A 1 128 ? 31.574 7.696 48.859 1.00 52.03 128 PRO A C 1
ATOM 1009 O O . PRO A 1 128 ? 31.319 7.553 50.056 1.00 52.03 128 PRO A O 1
ATOM 1012 N N . THR A 1 129 ? 32.143 6.735 48.131 1.00 57.03 129 THR A N 1
ATOM 1013 C CA . THR A 1 129 ? 32.687 5.506 48.706 1.00 57.03 129 THR A CA 1
ATOM 1014 C C . THR A 1 129 ? 33.936 5.884 49.487 1.00 57.03 129 THR A C 1
ATOM 1016 O O . THR A 1 129 ? 35.009 6.132 48.939 1.00 57.03 129 THR A O 1
ATOM 1019 N N . ARG A 1 130 ? 33.762 6.010 50.802 1.00 53.06 130 ARG A N 1
ATOM 1020 C CA . ARG A 1 130 ? 34.817 6.325 51.758 1.00 53.06 130 ARG A CA 1
ATOM 1021 C C . ARG A 1 130 ? 35.695 5.090 51.964 1.00 53.06 130 ARG A C 1
ATOM 1023 O O . ARG A 1 130 ? 35.496 4.341 52.917 1.00 53.06 130 ARG A O 1
ATOM 1030 N N . THR A 1 131 ? 36.686 4.899 51.100 1.00 52.62 131 THR A N 1
ATOM 1031 C CA . THR A 1 131 ? 37.749 3.916 51.332 1.00 52.62 131 THR A CA 1
ATOM 1032 C C . THR A 1 131 ? 38.711 4.474 52.375 1.00 52.62 131 THR A C 1
ATOM 1034 O O . THR A 1 131 ? 39.391 5.478 52.170 1.00 52.62 131 THR A O 1
ATOM 1037 N N . ARG A 1 132 ? 38.705 3.843 53.546 1.00 54.91 132 ARG A N 1
ATOM 1038 C CA . ARG A 1 132 ? 39.606 4.102 54.668 1.00 54.91 132 ARG A CA 1
ATOM 1039 C C . ARG A 1 132 ? 40.643 2.973 54.696 1.00 54.91 132 ARG A C 1
ATOM 1041 O O . ARG A 1 132 ? 40.246 1.837 54.459 1.00 54.91 132 ARG A O 1
ATOM 1048 N N . LEU A 1 133 ? 41.868 3.306 55.135 1.00 51.19 133 LEU A N 1
ATOM 1049 C CA . LEU A 1 133 ? 42.989 2.420 55.535 1.00 51.19 133 LEU A CA 1
ATOM 1050 C C . LEU A 1 133 ? 43.915 1.992 54.369 1.00 51.19 133 LEU A C 1
ATOM 1052 O O . LEU A 1 133 ? 43.419 1.631 53.316 1.00 51.19 133 LEU A O 1
ATOM 1056 N N . LEU A 1 134 ? 45.254 2.010 54.447 1.00 48.97 134 LEU A N 1
ATOM 1057 C CA . LEU A 1 134 ? 46.209 2.108 55.560 1.00 48.97 134 LEU A CA 1
ATOM 1058 C C . LEU A 1 134 ? 47.575 2.632 55.068 1.00 48.97 134 LEU A C 1
ATOM 1060 O O . LEU A 1 134 ? 47.889 2.602 53.884 1.00 48.97 134 LEU A O 1
ATOM 1064 N N . SER A 1 135 ? 48.338 3.107 56.046 1.00 48.25 135 SER A N 1
ATOM 1065 C CA . SER A 1 135 ? 49.653 3.746 56.032 1.00 48.25 135 SER A CA 1
ATOM 1066 C C . SER A 1 135 ? 50.836 2.927 55.497 1.00 48.25 135 SER A C 1
ATOM 1068 O O . SER A 1 135 ? 50.771 1.703 55.454 1.00 48.25 135 SER A O 1
ATOM 1070 N N . ALA A 1 136 ? 51.941 3.671 55.317 1.00 46.00 136 ALA A N 1
ATOM 1071 C CA . ALA A 1 136 ? 53.371 3.328 55.429 1.00 46.00 136 ALA A CA 1
ATOM 1072 C C . ALA A 1 136 ? 54.122 3.543 54.104 1.00 46.00 136 ALA A C 1
ATOM 1074 O O . ALA A 1 136 ? 53.611 3.210 53.047 1.00 46.00 136 ALA A O 1
ATOM 1075 N N . ASP A 1 137 ? 55.344 4.052 54.050 1.00 43.00 137 ASP A N 1
ATOM 1076 C CA . ASP A 1 137 ? 56.249 4.678 55.013 1.00 43.00 137 ASP A CA 1
ATOM 1077 C C . ASP A 1 137 ? 57.466 5.142 54.182 1.00 43.00 137 ASP A C 1
ATOM 1079 O O . ASP A 1 137 ? 57.761 4.578 53.131 1.00 43.00 137 ASP A O 1
ATOM 1083 N N . SER A 1 138 ? 58.120 6.192 54.667 1.00 48.12 138 SER A N 1
ATOM 1084 C CA . SER A 1 138 ? 59.521 6.577 54.479 1.00 48.12 138 SER A CA 1
ATOM 1085 C C . SER A 1 138 ? 60.225 6.439 53.124 1.00 48.12 138 SER A C 1
ATOM 1087 O O . SER A 1 138 ? 60.696 5.380 52.726 1.00 48.12 138 SER A O 1
ATOM 1089 N N . GLY A 1 139 ? 60.592 7.621 52.620 1.00 48.69 139 GLY A N 1
ATOM 1090 C CA . GLY A 1 139 ? 62.001 7.924 52.371 1.00 48.69 139 GLY A CA 1
ATOM 1091 C C . GLY A 1 139 ? 62.422 7.918 50.907 1.00 48.69 139 GLY A C 1
ATOM 1092 O O . GLY A 1 139 ? 62.480 6.880 50.270 1.00 48.69 139 GLY A O 1
ATOM 1093 N N . HIS A 1 140 ? 62.837 9.074 50.390 1.00 53.25 140 HIS A N 1
ATOM 1094 C CA . HIS A 1 140 ? 64.261 9.412 50.296 1.00 53.25 140 HIS A CA 1
ATOM 1095 C C . HIS A 1 140 ? 64.428 10.738 49.536 1.00 53.25 140 HIS A C 1
ATOM 1097 O O . HIS A 1 140 ? 63.812 10.968 48.498 1.00 53.25 140 HIS A O 1
ATOM 1103 N N . LEU A 1 141 ? 65.260 11.620 50.092 1.00 56.47 141 LEU A N 1
ATOM 1104 C CA . LEU A 1 141 ? 65.728 12.853 49.467 1.00 56.47 141 LEU A CA 1
ATOM 1105 C C . LEU A 1 141 ? 66.418 12.564 48.126 1.00 56.47 141 LEU A C 1
ATOM 1107 O O . LEU A 1 141 ? 67.251 11.668 48.061 1.00 56.47 141 LEU A O 1
ATOM 1111 N N . HIS A 1 142 ? 66.249 13.450 47.144 1.00 57.31 142 HIS A N 1
ATOM 1112 C CA . HIS A 1 142 ? 67.420 14.047 46.500 1.00 57.31 142 HIS A CA 1
ATOM 1113 C C . HIS A 1 142 ? 67.081 15.403 45.869 1.00 57.31 142 HIS A C 1
ATOM 1115 O O . HIS A 1 142 ? 66.246 15.525 44.977 1.00 57.31 142 HIS A O 1
ATOM 1121 N N . ALA A 1 143 ? 67.751 16.433 46.377 1.00 55.28 143 ALA A N 1
ATOM 1122 C CA . ALA A 1 143 ? 67.867 17.744 45.759 1.00 55.28 143 ALA A CA 1
ATOM 1123 C C . ALA A 1 143 ? 68.789 17.672 44.531 1.00 55.28 143 ALA A C 1
ATOM 1125 O O . ALA A 1 143 ? 69.709 16.866 44.551 1.00 55.28 143 ALA A O 1
ATOM 1126 N N . TYR A 1 144 ? 68.550 18.526 43.528 1.00 56.72 144 TYR A N 1
ATOM 1127 C CA . TYR A 1 144 ? 69.506 19.238 42.645 1.00 56.72 144 TYR A CA 1
ATOM 1128 C C . TYR A 1 144 ? 68.645 19.992 41.607 1.00 56.72 144 TYR A C 1
ATOM 1130 O O . TYR A 1 144 ? 68.018 19.386 40.751 1.00 56.72 144 TYR A O 1
ATOM 1138 N N . ARG A 1 145 ? 68.330 21.279 41.792 1.00 54.22 145 ARG A N 1
ATOM 1139 C CA . ARG A 1 145 ? 69.099 22.456 41.341 1.00 54.22 145 ARG A CA 1
ATOM 1140 C C . ARG A 1 145 ? 69.666 22.311 39.924 1.00 54.22 145 ARG A C 1
ATOM 1142 O O . ARG A 1 145 ? 70.687 21.655 39.757 1.00 54.22 145 ARG A O 1
ATOM 1149 N N . SER A 1 146 ? 69.094 23.041 38.962 1.00 57.41 146 SER A N 1
ATOM 1150 C CA . SER A 1 146 ? 69.838 23.814 37.952 1.00 57.41 146 SER A CA 1
ATOM 1151 C C . SER A 1 146 ? 68.940 24.841 37.258 1.00 57.41 146 SER A C 1
ATOM 1153 O O . SER A 1 146 ? 67.763 24.603 37.013 1.00 57.41 146 SER A O 1
ATOM 1155 N N . HIS A 1 147 ? 69.534 26.011 37.048 1.00 55.16 147 HIS A N 1
ATOM 1156 C CA . HIS A 1 147 ? 68.990 27.248 36.494 1.00 55.16 147 HIS A CA 1
ATOM 1157 C C . HIS A 1 147 ? 69.147 27.316 34.963 1.00 55.16 147 HIS A C 1
ATOM 1159 O O . HIS A 1 147 ? 69.883 26.516 34.392 1.00 55.16 147 HIS A O 1
ATOM 1165 N N . SER A 1 148 ? 68.579 28.399 34.408 1.00 52.12 148 SER A N 1
ATOM 1166 C CA . SER A 1 148 ? 68.912 29.096 33.147 1.00 52.12 148 SER A CA 1
ATOM 1167 C C . SER A 1 148 ? 68.125 28.655 31.919 1.00 52.12 148 SER A C 1
ATOM 1169 O O . SER A 1 148 ? 68.040 27.469 31.646 1.00 52.12 148 SER A O 1
ATOM 1171 N N . THR A 1 149 ? 67.565 29.524 31.077 1.00 48.75 149 THR A N 1
ATOM 1172 C CA . THR A 1 149 ? 67.277 30.984 31.002 1.00 48.75 149 THR A CA 1
ATOM 1173 C C . THR A 1 149 ? 66.378 31.132 29.745 1.00 48.75 149 THR A C 1
ATOM 1175 O O . THR A 1 149 ? 66.328 30.176 28.967 1.00 48.75 149 THR A O 1
ATOM 1178 N N . PRO A 1 150 ? 65.653 32.247 29.537 1.00 73.25 150 PRO A N 1
ATOM 1179 C CA . PRO A 1 150 ? 64.792 32.430 28.360 1.00 73.25 150 PRO A CA 1
ATOM 1180 C C . PRO A 1 150 ? 65.563 32.569 27.040 1.00 73.25 150 PRO A C 1
ATOM 1182 O O . PRO A 1 150 ? 66.744 32.987 27.083 1.00 73.25 150 PRO A O 1
#